Protein AF-A0A920EI62-F1 (afdb_monomer)

Secondary structure (DSSP, 8-state):
------SSS--HHHHHHHHHHIIIIIS---GGG--EEEETT-HHHHHIIIIII---GGGEEEESGGG-

Structure (mmCIF, N/CA/C/O backbone):
data_AF-A0A920EI62-F1
#
_entry.id   AF-A0A920EI62-F1
#
loop_
_atom_site.group_PDB
_atom_site.id
_atom_site.type_symbol
_atom_site.label_atom_id
_atom_site.label_alt_id
_atom_site.label_comp_id
_atom_site.label_asym_id
_atom_site.label_entity_id
_atom_site.label_seq_id
_atom_site.pdbx_PDB_ins_code
_atom_site.Cartn_x
_atom_site.Cartn_y
_atom_site.Cartn_z
_atom_site.occupancy
_atom_site.B_iso_or_equiv
_atom_site.auth_seq_id
_atom_site.auth_comp_id
_atom_site.auth_asym_id
_atom_site.auth_atom_id
_atom_site.pdbx_PDB_model_num
ATOM 1 N N . MET A 1 1 ? -6.001 19.346 -2.105 1.00 84.56 1 MET A N 1
ATOM 2 C CA . MET A 1 1 ? -5.344 18.026 -2.166 1.00 84.56 1 MET A CA 1
ATOM 3 C C . MET A 1 1 ? -4.619 17.828 -0.846 1.00 84.56 1 MET A C 1
ATOM 5 O O . ME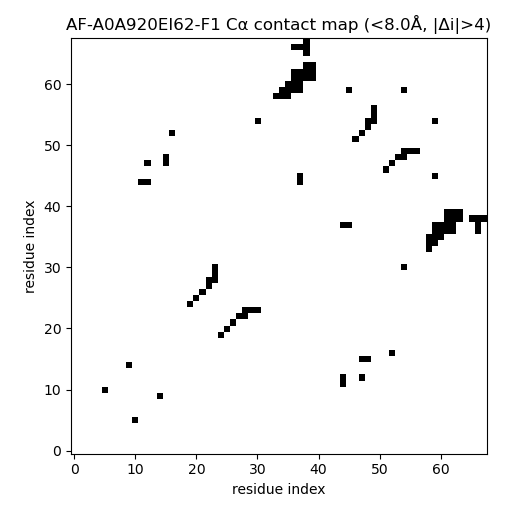T A 1 1 ? -3.884 18.728 -0.462 1.00 84.56 1 MET A O 1
ATOM 9 N N . LEU A 1 2 ? -4.905 16.744 -0.122 1.00 96.62 2 LEU A N 1
ATOM 10 C CA . LEU A 1 2 ? -4.147 16.351 1.074 1.00 96.62 2 LEU A CA 1
ATOM 11 C C . LEU A 1 2 ? -2.995 15.447 0.622 1.00 96.62 2 LEU A C 1
ATOM 13 O O . LEU A 1 2 ? -3.202 14.647 -0.287 1.00 96.62 2 LEU A O 1
ATOM 17 N N . GLY A 1 3 ? -1.812 15.578 1.218 1.00 96.69 3 GLY A N 1
ATOM 18 C CA . GLY A 1 3 ? -0.659 14.758 0.850 1.00 96.69 3 GLY A CA 1
ATOM 19 C C . GLY A 1 3 ? 0.465 14.820 1.878 1.00 96.69 3 GLY A C 1
ATOM 20 O O . GLY A 1 3 ? 0.602 15.809 2.600 1.00 96.69 3 GLY A O 1
ATOM 21 N N . ASN A 1 4 ? 1.257 13.753 1.921 1.00 96.81 4 ASN A N 1
ATOM 22 C CA . ASN A 1 4 ? 2.524 13.648 2.635 1.00 96.81 4 ASN A CA 1
ATOM 23 C C . ASN A 1 4 ? 3.661 13.503 1.613 1.00 96.81 4 ASN A C 1
ATOM 25 O O . ASN A 1 4 ? 3.496 12.853 0.584 1.00 96.81 4 ASN A O 1
ATOM 29 N N . PHE A 1 5 ? 4.805 14.128 1.888 1.00 97.56 5 PHE A N 1
ATOM 30 C CA . PHE A 1 5 ? 5.947 14.164 0.974 1.00 97.56 5 PHE A CA 1
ATOM 31 C C . PHE A 1 5 ? 7.201 13.692 1.704 1.00 97.56 5 PHE A C 1
ATOM 33 O O . PHE A 1 5 ? 7.388 14.013 2.878 1.00 97.56 5 PHE A O 1
ATOM 40 N N . SER A 1 6 ? 8.041 12.935 1.005 1.00 97.12 6 SER A N 1
ATOM 41 C CA . SER A 1 6 ? 9.339 12.472 1.493 1.00 97.12 6 SER A CA 1
ATOM 42 C C . SER A 1 6 ? 10.441 13.045 0.615 1.00 97.12 6 SER A C 1
ATOM 44 O O . SER A 1 6 ? 10.398 12.909 -0.607 1.00 97.12 6 SER A O 1
ATOM 46 N N . PHE A 1 7 ? 11.443 13.663 1.240 1.00 96.81 7 PHE A N 1
ATOM 47 C CA . PHE A 1 7 ? 12.648 14.150 0.570 1.00 96.81 7 PHE A CA 1
ATOM 48 C C . PHE A 1 7 ? 13.861 13.370 1.085 1.00 96.81 7 PHE A C 1
ATOM 50 O O . PHE A 1 7 ? 14.668 13.892 1.848 1.00 96.81 7 PHE A O 1
ATOM 57 N N . GLY A 1 8 ? 13.954 12.099 0.683 1.00 96.06 8 GLY A N 1
ATOM 58 C CA . GLY A 1 8 ? 15.039 11.196 1.088 1.00 96.06 8 GLY A CA 1
ATOM 59 C C . GLY A 1 8 ? 14.923 10.654 2.516 1.00 96.06 8 GLY A C 1
ATOM 60 O O . GLY A 1 8 ? 15.936 10.240 3.069 1.00 96.06 8 GLY A O 1
ATOM 61 N N . ASP A 1 9 ? 13.722 10.681 3.103 1.00 97.31 9 ASP A N 1
ATOM 62 C CA . ASP A 1 9 ? 13.459 10.192 4.462 1.00 97.31 9 ASP A CA 1
ATOM 63 C C . ASP A 1 9 ? 12.881 8.766 4.421 1.00 97.31 9 ASP A C 1
ATOM 65 O O . ASP A 1 9 ? 13.599 7.789 4.620 1.00 97.31 9 ASP A O 1
ATOM 69 N N . TYR A 1 10 ? 11.610 8.636 4.028 1.00 97.31 10 TYR A N 1
ATOM 70 C CA . TYR A 1 10 ? 10.922 7.353 3.869 1.00 97.31 10 TYR A CA 1
ATOM 71 C C . TYR A 1 10 ? 10.604 7.015 2.405 1.00 97.31 10 TYR A C 1
ATOM 73 O O . TYR A 1 10 ? 10.600 7.892 1.534 1.00 97.31 10 TYR A O 1
ATOM 81 N N . PHE A 1 11 ? 10.316 5.739 2.134 1.00 97.62 11 PHE A N 1
ATOM 82 C CA . PHE A 1 11 ? 10.000 5.230 0.792 1.00 97.62 11 PHE A CA 1
ATOM 83 C C . PHE A 1 11 ? 8.692 4.418 0.789 1.00 97.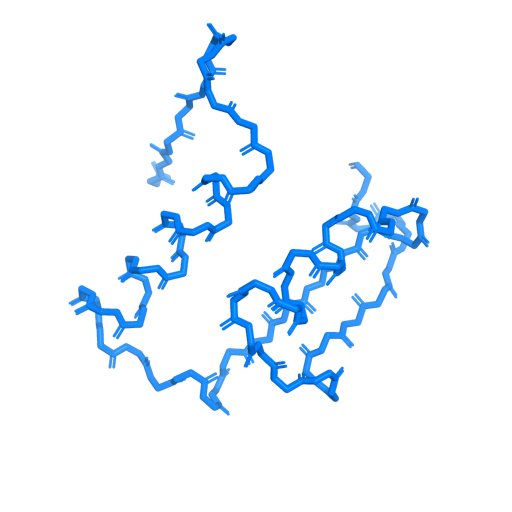62 11 PHE A C 1
ATOM 85 O O . PHE A 1 11 ? 7.782 4.721 1.560 1.00 97.62 11 PHE A O 1
ATOM 92 N N . LYS A 1 12 ? 8.565 3.411 -0.087 1.00 98.06 12 LYS A N 1
ATOM 93 C CA . LYS A 1 12 ? 7.311 2.676 -0.335 1.00 98.06 12 LYS A CA 1
ATOM 94 C C . LYS A 1 12 ? 6.665 2.111 0.926 1.00 98.06 12 LYS A C 1
ATOM 96 O O . LYS A 1 12 ? 5.474 2.321 1.131 1.00 98.06 12 LYS A O 1
ATOM 101 N N . LYS A 1 13 ? 7.443 1.431 1.771 1.00 98.12 13 LYS A N 1
ATOM 102 C CA . LYS A 1 13 ? 6.931 0.752 2.968 1.00 98.12 13 LYS A CA 1
ATOM 103 C C . LYS A 1 13 ? 6.184 1.702 3.901 1.00 98.12 13 LYS A C 1
ATOM 105 O O . LYS A 1 13 ? 5.005 1.487 4.174 1.00 98.12 13 LYS A O 1
ATOM 110 N N . ASP A 1 14 ? 6.842 2.768 4.346 1.00 98.19 14 ASP A N 1
ATOM 111 C CA . ASP A 1 14 ? 6.218 3.698 5.288 1.00 98.19 14 ASP A CA 1
ATOM 112 C C . ASP A 1 14 ? 5.147 4.551 4.604 1.00 98.19 14 ASP A C 1
ATOM 114 O O . ASP A 1 14 ? 4.113 4.826 5.204 1.00 98.19 14 ASP A O 1
ATOM 118 N N . ALA A 1 15 ? 5.330 4.913 3.327 1.00 98.56 15 ALA A N 1
ATOM 119 C CA . ALA A 1 15 ? 4.310 5.640 2.573 1.00 98.56 15 ALA A CA 1
ATOM 120 C C .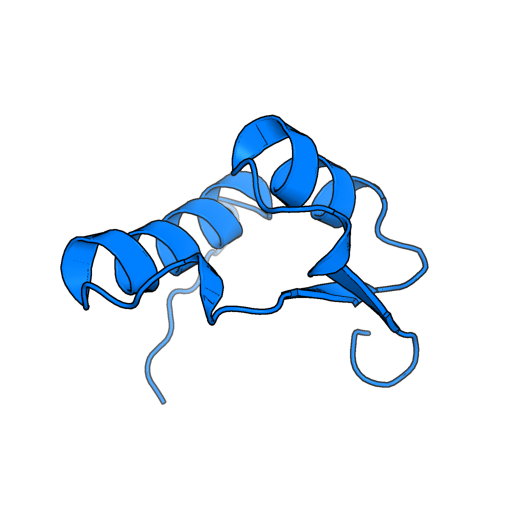 ALA A 1 15 ? 2.988 4.854 2.496 1.00 98.56 15 ALA A C 1
ATOM 122 O O . ALA A 1 15 ? 1.919 5.414 2.747 1.00 98.56 15 ALA A O 1
ATOM 123 N N . ILE A 1 16 ? 3.067 3.554 2.196 1.00 98.62 16 ILE A N 1
ATOM 124 C CA . ILE A 1 16 ? 1.919 2.644 2.179 1.00 98.62 16 ILE A CA 1
ATOM 125 C C . ILE A 1 16 ? 1.313 2.518 3.584 1.00 98.62 16 ILE A C 1
ATOM 127 O O . ILE A 1 16 ? 0.097 2.655 3.735 1.00 98.62 16 ILE A O 1
ATOM 131 N N . ALA A 1 17 ? 2.142 2.316 4.614 1.00 98.44 17 ALA A N 1
ATOM 132 C CA . ALA A 1 17 ? 1.679 2.174 5.992 1.00 98.44 17 ALA A CA 1
ATOM 133 C C . ALA A 1 17 ? 0.935 3.423 6.493 1.00 98.44 17 ALA A C 1
ATOM 135 O O . ALA A 1 17 ? -0.159 3.298 7.041 1.00 98.44 17 ALA A O 1
ATOM 136 N N . PHE A 1 18 ? 1.467 4.625 6.241 1.00 98.50 18 PHE A N 1
ATOM 137 C CA . PHE A 1 18 ? 0.825 5.881 6.637 1.00 98.50 18 PHE A CA 1
ATOM 138 C C . PHE A 1 18 ? -0.529 6.080 5.957 1.00 98.50 18 PHE A C 1
ATOM 140 O O . PHE A 1 18 ? -1.500 6.465 6.611 1.00 98.50 18 PHE A O 1
ATOM 147 N N . ALA A 1 19 ? -0.613 5.805 4.652 1.00 98.56 19 ALA A N 1
ATOM 148 C CA . ALA A 1 19 ? -1.871 5.911 3.924 1.00 98.56 19 ALA A CA 1
ATOM 149 C C . ALA A 1 19 ? -2.904 4.909 4.460 1.00 98.56 19 ALA A C 1
ATOM 151 O O . ALA A 1 19 ? -4.058 5.273 4.693 1.00 98.56 19 ALA A O 1
ATOM 152 N N . TRP A 1 20 ? -2.486 3.664 4.693 1.00 98.56 20 TRP A N 1
ATOM 153 C CA . TRP A 1 20 ? -3.366 2.621 5.202 1.00 98.56 20 TRP A CA 1
ATOM 154 C C . TRP A 1 20 ? -3.878 2.935 6.609 1.00 98.56 20 TRP A C 1
ATOM 156 O O . TRP A 1 20 ? -5.089 2.957 6.814 1.00 98.56 20 TRP A O 1
ATOM 166 N N . GLU A 1 21 ? -2.984 3.284 7.540 1.00 98.44 21 GLU A N 1
ATOM 167 C CA . GLU A 1 21 ? -3.339 3.683 8.907 1.00 98.44 21 GLU A CA 1
ATOM 168 C C . GLU A 1 21 ? -4.316 4.864 8.905 1.00 98.44 21 GLU A C 1
ATOM 170 O O . GLU A 1 21 ? -5.337 4.846 9.596 1.00 98.44 21 GLU A O 1
ATOM 175 N N . PHE A 1 22 ? -4.062 5.883 8.083 1.00 98.69 22 PHE A N 1
ATOM 176 C CA . PHE A 1 22 ? -4.960 7.025 7.998 1.00 98.69 22 PHE A CA 1
ATOM 177 C C . PHE A 1 22 ? -6.372 6.614 7.551 1.00 98.69 22 PHE A C 1
ATOM 179 O O . PHE A 1 22 ? -7.362 7.029 8.159 1.00 98.69 22 PHE A O 1
ATOM 186 N N . LEU A 1 23 ? -6.488 5.764 6.528 1.00 98.56 23 LEU A N 1
ATOM 187 C CA . LEU A 1 23 ? -7.783 5.321 6.009 1.00 98.56 23 LEU A CA 1
ATOM 188 C C . LEU A 1 23 ? -8.517 4.383 6.979 1.00 98.56 23 LEU A C 1
ATOM 190 O O . LEU A 1 23 ? -9.714 4.566 7.220 1.00 98.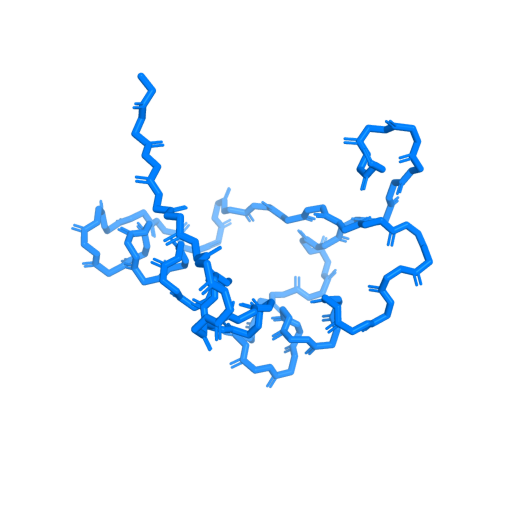56 23 LEU A O 1
ATOM 194 N N . THR A 1 24 ? -7.837 3.381 7.533 1.00 98.25 24 THR A N 1
ATOM 195 C CA . THR A 1 24 ? -8.488 2.317 8.311 1.00 98.25 24 THR A CA 1
ATOM 196 C C . THR A 1 24 ? -8.560 2.631 9.796 1.00 98.25 24 THR A C 1
ATOM 198 O O . THR A 1 24 ? -9.562 2.310 10.434 1.00 98.25 24 THR A O 1
ATOM 201 N N . GLU A 1 25 ? -7.556 3.305 10.357 1.00 98.19 25 GLU A N 1
ATOM 202 C CA . GLU A 1 25 ? -7.487 3.578 11.792 1.00 98.19 25 GLU A CA 1
ATOM 203 C C . GLU A 1 25 ? -7.967 4.969 12.175 1.00 98.19 25 GLU A C 1
ATOM 205 O O . GLU A 1 25 ? -8.645 5.103 13.194 1.00 98.19 25 GLU A O 1
ATOM 210 N N . ILE A 1 26 ? -7.676 5.999 11.384 1.00 98.38 26 ILE A N 1
ATOM 211 C CA . ILE A 1 26 ? -8.101 7.366 11.719 1.00 98.38 26 ILE A CA 1
ATOM 212 C C . ILE A 1 26 ? -9.498 7.633 11.161 1.00 98.38 26 ILE A C 1
ATOM 214 O O . ILE A 1 26 ? -10.408 7.997 11.906 1.00 98.38 26 ILE A O 1
ATOM 218 N N . LEU A 1 27 ? -9.700 7.395 9.863 1.00 98.50 27 LEU A N 1
ATOM 219 C CA . LEU A 1 27 ? -10.998 7.592 9.212 1.00 98.50 27 LEU A CA 1
ATOM 220 C C . LEU A 1 27 ? -11.977 6.433 9.434 1.00 98.50 27 LEU A C 1
ATOM 222 O O . LEU A 1 27 ? -13.156 6.562 9.100 1.00 98.50 27 LEU A O 1
ATOM 226 N N . LYS A 1 28 ? -11.509 5.319 10.014 1.00 98.44 28 LYS A N 1
ATOM 227 C CA . LYS A 1 28 ? -12.320 4.132 10.329 1.00 98.44 28 LYS A CA 1
ATOM 228 C C . LYS A 1 28 ? -13.064 3.567 9.114 1.00 98.44 28 LYS A C 1
ATOM 230 O O . LYS A 1 28 ? -14.180 3.056 9.238 1.00 98.44 28 LYS A O 1
ATOM 235 N N . LEU A 1 29 ? -12.449 3.636 7.931 1.00 98.50 29 LEU A N 1
ATOM 236 C CA . LEU A 1 29 ? -12.991 2.991 6.742 1.00 98.50 29 LEU A CA 1
ATOM 237 C C . LEU A 1 29 ? -12.834 1.469 6.861 1.00 98.50 29 LEU A C 1
ATOM 239 O O . LEU A 1 29 ? -11.769 0.993 7.251 1.00 98.50 29 LEU A O 1
ATOM 243 N N . PRO A 1 30 ? -13.866 0.681 6.510 1.00 97.75 30 PRO A N 1
ATOM 244 C CA . PRO A 1 30 ? -13.772 -0.771 6.552 1.00 97.75 30 PRO A CA 1
ATOM 245 C C . PRO A 1 30 ? -12.751 -1.261 5.507 1.00 97.75 30 PRO A C 1
ATOM 247 O O . PRO A 1 30 ? -12.986 -1.060 4.310 1.00 97.75 30 PRO A O 1
ATOM 250 N N . PRO A 1 31 ? -11.673 -1.962 5.913 1.00 96.88 31 PRO A N 1
ATOM 251 C CA . PRO A 1 31 ? -10.638 -2.437 4.989 1.00 96.88 31 PRO A CA 1
ATOM 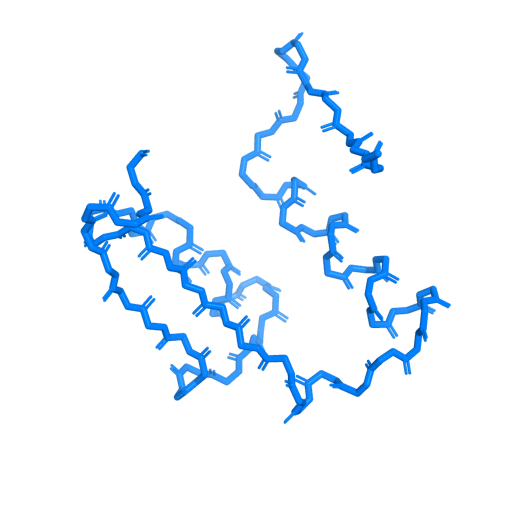252 C C . PRO A 1 31 ? -11.190 -3.306 3.854 1.00 96.88 31 PRO A C 1
ATOM 254 O O . PRO A 1 31 ? -10.748 -3.220 2.715 1.00 96.88 31 PRO A O 1
ATOM 257 N N . SER A 1 32 ? -12.246 -4.076 4.135 1.00 96.56 32 SER A N 1
ATOM 258 C CA . SER A 1 32 ? -12.950 -4.923 3.164 1.00 96.56 32 SER A CA 1
ATOM 259 C C . SER A 1 32 ? -13.682 -4.161 2.054 1.00 96.56 32 SER A C 1
ATOM 261 O O . SER A 1 32 ? -14.315 -4.780 1.203 1.00 96.56 32 SER A O 1
ATOM 263 N N . ARG A 1 33 ? -13.656 -2.826 2.049 1.00 97.06 33 ARG A N 1
ATOM 264 C CA . ARG A 1 33 ? -14.163 -2.005 0.941 1.00 97.06 33 ARG A CA 1
ATOM 265 C C . ARG A 1 33 ? -13.057 -1.320 0.149 1.00 97.06 33 ARG A C 1
ATOM 267 O O . ARG A 1 33 ? -13.360 -0.734 -0.885 1.00 97.06 33 ARG A O 1
ATOM 274 N N . LEU A 1 34 ? -11.816 -1.392 0.616 1.00 98.06 34 LEU A N 1
ATOM 275 C CA . LEU A 1 34 ? -10.673 -0.785 -0.046 1.00 98.06 34 LEU A CA 1
ATOM 276 C C . LEU A 1 34 ? -10.121 -1.738 -1.115 1.00 98.06 34 LEU A C 1
ATOM 278 O O . LEU A 1 34 ? -10.257 -2.962 -1.015 1.00 98.06 34 LEU A O 1
ATOM 282 N N . TRP A 1 35 ? -9.560 -1.140 -2.159 1.00 98.25 35 TRP A N 1
ATOM 283 C CA . TRP A 1 35 ? -8.900 -1.800 -3.280 1.00 98.25 35 TRP A CA 1
ATOM 284 C C . TRP A 1 35 ? -7.577 -1.095 -3.526 1.00 98.25 35 TRP A C 1
ATOM 286 O O . TRP A 1 35 ? -7.469 0.111 -3.292 1.00 98.25 35 TRP A O 1
ATOM 296 N N . VAL A 1 36 ? -6.592 -1.852 -3.992 1.00 98.12 36 VAL A N 1
ATOM 297 C CA . VAL A 1 36 ? -5.246 -1.352 -4.250 1.00 98.12 36 VAL A CA 1
ATOM 298 C C . VAL A 1 36 ? -4.837 -1.737 -5.662 1.00 98.12 36 VAL A C 1
ATOM 300 O O . VAL A 1 36 ? -5.104 -2.843 -6.126 1.00 98.12 36 VAL A O 1
ATOM 303 N N . THR A 1 37 ? -4.160 -0.820 -6.334 1.00 98.19 37 THR A N 1
ATOM 304 C CA . THR A 1 37 ? -3.530 -1.065 -7.628 1.00 98.19 37 THR A CA 1
ATOM 305 C C . THR A 1 37 ? -2.042 -0.781 -7.520 1.00 98.19 37 THR A C 1
ATOM 307 O O . THR A 1 37 ? -1.656 0.204 -6.887 1.00 98.19 37 THR A O 1
ATOM 310 N N . VAL A 1 38 ? -1.222 -1.622 -8.138 1.00 98.19 38 VAL A N 1
ATOM 311 C CA . VAL A 1 38 ? 0.231 -1.433 -8.245 1.00 98.19 38 VAL A CA 1
ATOM 312 C C . VAL A 1 38 ? 0.643 -1.501 -9.710 1.00 98.19 38 VAL A C 1
ATOM 314 O O . VAL A 1 38 ? -0.074 -2.079 -10.530 1.00 98.19 38 VAL A O 1
ATOM 317 N N . HIS A 1 39 ? 1.795 -0.920 -10.036 1.00 98.12 39 HIS A N 1
ATOM 318 C CA . HIS A 1 39 ? 2.346 -1.041 -11.379 1.00 98.12 39 HIS A CA 1
ATOM 319 C C . HIS A 1 39 ? 2.704 -2.503 -11.690 1.00 98.12 39 HIS A C 1
ATOM 321 O O . HIS A 1 39 ? 3.170 -3.228 -10.807 1.00 98.12 39 HIS A O 1
ATOM 327 N N . GLU A 1 40 ? 2.530 -2.947 -12.936 1.00 96.75 40 GLU A N 1
ATOM 328 C CA . GLU A 1 40 ? 2.755 -4.346 -13.322 1.00 96.75 40 GLU A CA 1
ATOM 329 C C . GLU A 1 40 ? 4.183 -4.849 -13.083 1.00 96.75 40 GLU A C 1
ATOM 331 O O . GLU A 1 40 ? 4.372 -6.040 -12.836 1.00 96.75 40 GLU A O 1
ATOM 336 N N . SER A 1 41 ? 5.168 -3.951 -13.091 1.00 97.06 41 SER A N 1
ATOM 337 C CA . SER A 1 41 ? 6.574 -4.260 -12.811 1.00 97.06 41 SER A CA 1
ATOM 338 C C . SER A 1 41 ? 7.012 -3.991 -11.363 1.00 97.06 41 SER A C 1
ATOM 340 O O . SER A 1 41 ? 8.177 -4.224 -11.036 1.00 97.06 41 SER A O 1
ATOM 342 N N . ASP A 1 42 ? 6.123 -3.510 -10.484 1.00 97.81 42 ASP A N 1
ATOM 343 C CA . ASP A 1 42 ? 6.460 -3.156 -9.096 1.00 97.81 42 ASP A CA 1
ATOM 344 C C . ASP A 1 42 ? 6.126 -4.282 -8.103 1.00 97.81 42 ASP A C 1
ATOM 346 O O . ASP A 1 42 ? 5.186 -4.207 -7.304 1.00 97.81 42 ASP A O 1
ATOM 350 N N . ASP A 1 43 ? 6.946 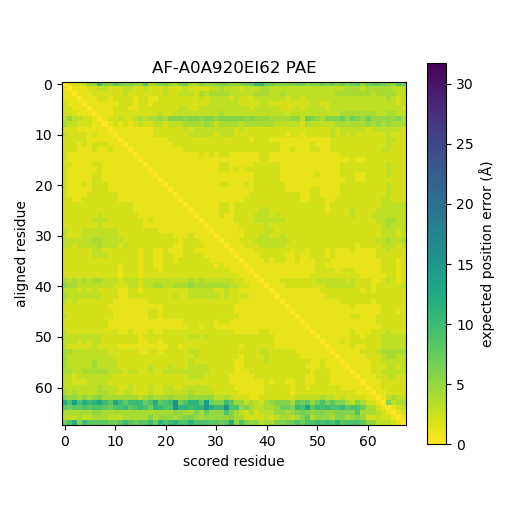-5.333 -8.134 1.00 97.81 43 ASP A N 1
ATOM 351 C CA . ASP A 1 43 ? 6.841 -6.470 -7.208 1.00 97.81 43 ASP A CA 1
ATOM 352 C C . ASP A 1 43 ? 7.063 -6.066 -5.740 1.00 97.81 43 ASP A C 1
ATOM 354 O O . ASP A 1 43 ? 6.541 -6.703 -4.824 1.00 97.81 43 ASP A O 1
ATOM 358 N N . GLU A 1 44 ? 7.830 -5.000 -5.493 1.00 98.31 44 GLU A N 1
ATOM 359 C CA . GLU A 1 44 ? 8.115 -4.513 -4.142 1.00 98.31 44 GLU A CA 1
ATOM 360 C C . GLU A 1 44 ? 6.849 -3.947 -3.489 1.00 98.31 44 GLU A C 1
ATOM 362 O O . GLU A 1 44 ? 6.530 -4.300 -2.352 1.00 98.31 44 GLU A O 1
ATOM 367 N N . ALA A 1 45 ? 6.101 -3.110 -4.215 1.00 98.44 45 ALA A N 1
ATOM 368 C CA . ALA A 1 45 ? 4.841 -2.560 -3.728 1.00 98.44 45 ALA A CA 1
ATOM 369 C C . ALA A 1 45 ? 3.801 -3.663 -3.481 1.00 98.44 45 ALA A C 1
ATOM 371 O O . ALA A 1 45 ? 3.154 -3.659 -2.432 1.00 98.44 45 ALA A O 1
ATOM 372 N N . GLU A 1 46 ? 3.666 -4.625 -4.402 1.00 98.38 46 GLU A N 1
ATOM 373 C CA . GLU A 1 46 ? 2.770 -5.773 -4.210 1.00 98.38 46 GLU A CA 1
ATOM 374 C C . GLU A 1 46 ? 3.122 -6.550 -2.936 1.00 98.38 46 GLU A C 1
ATOM 376 O O . GLU A 1 46 ? 2.249 -6.831 -2.111 1.00 98.38 46 GLU A O 1
ATOM 381 N N . ASN A 1 47 ? 4.408 -6.855 -2.748 1.00 98.44 47 ASN A N 1
ATOM 382 C CA . ASN A 1 47 ? 4.880 -7.605 -1.594 1.00 98.44 47 ASN A CA 1
ATOM 383 C C . ASN A 1 47 ? 4.585 -6.877 -0.274 1.00 98.44 47 ASN A C 1
ATOM 385 O O . ASN A 1 47 ? 4.156 -7.519 0.684 1.00 98.44 47 ASN A O 1
ATOM 389 N N . ILE A 1 48 ? 4.757 -5.552 -0.220 1.00 98.69 48 ILE A N 1
ATOM 390 C CA . ILE A 1 48 ? 4.412 -4.751 0.966 1.00 98.69 48 ILE A CA 1
ATOM 391 C C . ILE A 1 48 ? 2.908 -4.848 1.255 1.00 98.69 48 ILE A C 1
ATOM 393 O O . ILE A 1 48 ? 2.514 -5.126 2.388 1.00 98.69 48 ILE A O 1
ATOM 397 N N . TRP A 1 49 ? 2.054 -4.672 0.245 1.00 98.56 49 TRP A N 1
ATOM 398 C CA . TRP A 1 49 ? 0.603 -4.739 0.427 1.00 98.56 49 TRP A CA 1
ATOM 399 C C . TRP A 1 49 ? 0.125 -6.109 0.915 1.00 98.56 49 TRP A C 1
ATOM 401 O O . TRP A 1 49 ? -0.666 -6.191 1.858 1.00 98.56 49 TRP A O 1
ATOM 411 N N . ILE A 1 50 ? 0.613 -7.186 0.303 1.00 98.00 50 ILE A N 1
ATOM 412 C CA . ILE A 1 50 ? 0.161 -8.543 0.620 1.00 98.00 50 ILE A CA 1
ATOM 413 C C . ILE A 1 50 ? 0.771 -9.039 1.933 1.00 98.00 50 ILE A C 1
ATOM 415 O O . ILE A 1 50 ? 0.048 -9.555 2.782 1.00 98.00 50 ILE A O 1
ATOM 419 N N . ASN A 1 51 ? 2.085 -8.893 2.115 1.00 98.00 51 ASN A N 1
ATOM 420 C CA . ASN A 1 51 ? 2.798 -9.564 3.203 1.00 98.00 51 ASN A CA 1
ATOM 421 C C . ASN A 1 51 ? 3.011 -8.686 4.438 1.00 98.00 51 ASN A C 1
ATOM 423 O O . ASN A 1 51 ? 3.110 -9.226 5.538 1.00 98.00 51 ASN A O 1
ATOM 427 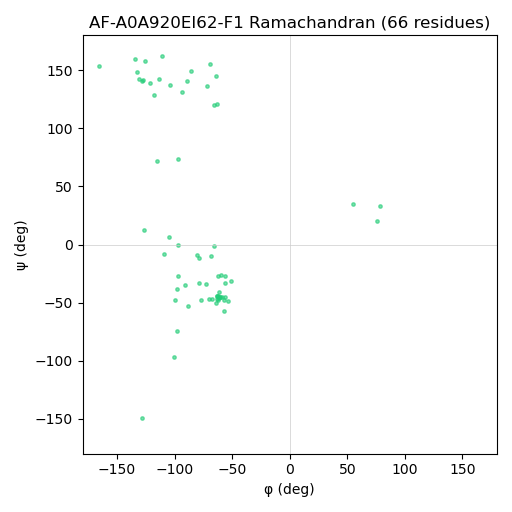N N . GLU A 1 52 ? 3.081 -7.360 4.288 1.00 97.62 52 GLU A N 1
ATOM 428 C CA . GLU A 1 52 ? 3.284 -6.455 5.426 1.00 97.62 52 GLU A CA 1
ATOM 429 C C . GLU A 1 52 ? 1.978 -5.816 5.900 1.00 97.62 52 GLU A C 1
ATOM 431 O O . GLU A 1 52 ? 1.686 -5.841 7.094 1.00 97.62 52 GLU A O 1
ATOM 436 N N . ILE A 1 53 ? 1.169 -5.282 4.979 1.00 98.19 53 ILE A N 1
ATOM 437 C CA . ILE A 1 53 ? -0.139 -4.702 5.318 1.00 98.19 53 ILE A CA 1
ATOM 438 C C . ILE A 1 53 ? -1.199 -5.789 5.524 1.00 98.19 53 ILE A C 1
ATOM 440 O O . ILE A 1 53 ? -2.088 -5.635 6.364 1.00 98.19 53 ILE A O 1
ATOM 444 N N . GLY A 1 54 ? -1.101 -6.899 4.788 1.00 97.31 54 GLY A N 1
ATOM 445 C CA . GLY A 1 54 ? -2.010 -8.033 4.935 1.00 97.31 54 GLY A CA 1
ATOM 446 C C . GLY A 1 54 ? -3.364 -7.820 4.263 1.00 97.31 54 GLY A C 1
ATOM 447 O O . GLY A 1 54 ? -4.382 -8.284 4.784 1.00 97.31 54 GLY A O 1
ATOM 448 N N . ILE A 1 55 ? -3.411 -7.098 3.136 1.00 97.12 55 ILE A N 1
ATOM 449 C CA . ILE A 1 55 ? -4.653 -7.008 2.358 1.00 97.12 55 ILE A CA 1
ATOM 450 C C . ILE A 1 55 ? -4.980 -8.357 1.708 1.00 97.12 55 ILE A C 1
ATOM 452 O O . ILE A 1 55 ? -4.098 -9.168 1.435 1.00 97.12 55 ILE A O 1
ATOM 456 N N . ASP A 1 56 ? -6.260 -8.589 1.423 1.00 97.25 56 ASP A N 1
ATOM 457 C CA . ASP A 1 56 ? -6.680 -9.745 0.630 1.00 97.25 56 ASP A CA 1
ATOM 458 C C . ASP A 1 56 ? -6.084 -9.638 -0.791 1.00 97.25 56 ASP A C 1
ATOM 460 O O . ASP A 1 56 ? -6.387 -8.659 -1.483 1.00 97.25 56 ASP A O 1
ATOM 464 N N . PRO A 1 57 ? -5.281 -10.615 -1.261 1.00 97.06 57 PRO A N 1
ATOM 465 C CA . PRO A 1 57 ? -4.691 -10.580 -2.600 1.00 97.06 57 PRO A CA 1
ATOM 466 C C . PRO A 1 57 ? -5.720 -10.440 -3.726 1.00 97.06 57 PRO A C 1
ATOM 468 O O . PRO A 1 57 ? -5.413 -9.877 -4.770 1.00 97.06 57 PRO A O 1
ATOM 471 N N . SER A 1 58 ? -6.964 -10.891 -3.520 1.00 97.25 58 SER A N 1
ATOM 472 C CA . SER A 1 58 ? -8.047 -10.719 -4.500 1.00 97.25 58 SER A CA 1
ATOM 473 C C . SER A 1 58 ? -8.498 -9.261 -4.682 1.00 97.25 58 SER A C 1
ATOM 475 O O . SER A 1 58 ? -9.260 -8.967 -5.603 1.00 97.25 58 SER A O 1
ATOM 477 N N . ARG A 1 59 ? -8.034 -8.348 -3.817 1.00 97.12 59 ARG A N 1
ATOM 478 C CA . ARG A 1 59 ? -8.305 -6.901 -3.848 1.00 97.12 59 ARG A CA 1
ATOM 479 C C . ARG A 1 59 ? -7.134 -6.063 -4.351 1.00 97.12 59 ARG A C 1
ATOM 481 O O . ARG A 1 59 ? -7.208 -4.832 -4.303 1.00 97.12 59 ARG A O 1
ATOM 488 N N . LEU A 1 60 ? -6.076 -6.720 -4.818 1.00 98.06 60 LEU A N 1
ATOM 489 C CA . LEU A 1 60 ? -4.952 -6.090 -5.489 1.00 98.06 60 LEU A CA 1
ATOM 490 C C . LEU A 1 60 ? -5.055 -6.340 -6.996 1.00 98.06 60 LEU A C 1
ATOM 492 O O . LEU A 1 60 ? -5.393 -7.436 -7.439 1.00 98.06 60 LEU A O 1
ATOM 496 N N . SER A 1 61 ? -4.787 -5.320 -7.804 1.00 97.62 61 SER A N 1
ATOM 497 C CA . SER A 1 61 ? -4.693 -5.454 -9.262 1.00 97.62 61 SER A CA 1
ATOM 498 C C . SER A 1 61 ? -3.421 -4.798 -9.785 1.00 97.62 61 SER A C 1
ATOM 500 O O . SER A 1 61 ? -3.006 -3.752 -9.292 1.00 97.62 61 SER A O 1
ATOM 502 N N . ARG A 1 62 ? -2.803 -5.421 -10.788 1.00 96.56 62 ARG A N 1
ATOM 503 C CA . ARG A 1 62 ? -1.652 -4.866 -11.504 1.00 96.56 62 ARG A CA 1
ATOM 504 C C . ARG A 1 62 ? -2.133 -4.127 -12.747 1.00 96.56 62 ARG A C 1
ATOM 506 O O . ARG A 1 62 ? -2.935 -4.692 -13.489 1.00 96.56 62 ARG A O 1
ATOM 513 N N . LEU A 1 63 ? -1.662 -2.899 -12.953 1.00 95.38 63 LEU A N 1
ATOM 514 C CA . LEU A 1 63 ? -1.977 -2.057 -14.115 1.00 95.38 63 LEU A CA 1
ATOM 515 C C . LEU A 1 63 ? -0.687 -1.418 -14.668 1.00 95.38 63 LEU A C 1
ATOM 517 O O . LEU A 1 63 ? 0.307 -1.338 -13.949 1.00 95.38 63 LEU A O 1
ATOM 521 N N . ASP A 1 64 ? -0.710 -0.986 -15.930 1.00 92.19 64 ASP A N 1
ATOM 522 C CA . ASP A 1 64 ? 0.431 -0.368 -16.633 1.00 92.19 64 ASP A CA 1
ATOM 523 C C . ASP A 1 64 ? 0.284 1.168 -16.666 1.00 92.19 64 ASP A C 1
ATOM 525 O O . ASP A 1 64 ? 0.543 1.817 -15.655 1.00 92.19 64 ASP A O 1
ATOM 529 N N . GLU A 1 65 ? -0.238 1.749 -17.758 1.00 86.94 65 GLU A N 1
ATOM 530 C CA . GLU A 1 65 ? -0.281 3.208 -18.001 1.00 86.94 65 GLU A CA 1
ATOM 531 C C . GLU A 1 65 ? -0.868 4.059 -16.853 1.00 86.94 65 GLU A C 1
ATOM 533 O O . GLU A 1 65 ? -0.445 5.196 -16.656 1.00 86.94 65 GLU A O 1
ATOM 538 N N . ASP A 1 66 ? -1.816 3.524 -16.077 1.00 88.25 66 ASP A N 1
ATOM 539 C CA . ASP A 1 66 ? -2.454 4.233 -14.955 1.00 88.25 66 ASP A CA 1
ATOM 540 C C . ASP A 1 66 ? -1.591 4.278 -13.673 1.00 88.25 66 ASP A C 1
ATOM 542 O O . ASP A 1 66 ? -1.920 4.993 -12.721 1.00 88.25 66 ASP A O 1
ATOM 546 N N . ASN A 1 67 ? -0.501 3.507 -13.619 1.00 90.75 67 ASN A N 1
ATOM 547 C CA . ASN A 1 67 ? 0.304 3.272 -12.420 1.00 90.75 67 ASN A CA 1
ATOM 548 C C . ASN A 1 67 ? 1.808 3.563 -12.598 1.00 90.75 67 ASN A C 1
ATOM 550 O O . ASN A 1 67 ? 2.582 3.195 -11.710 1.00 90.75 67 ASN A O 1
ATOM 554 N N . PHE A 1 68 ? 2.209 4.224 -13.692 1.00 74.69 68 PHE A N 1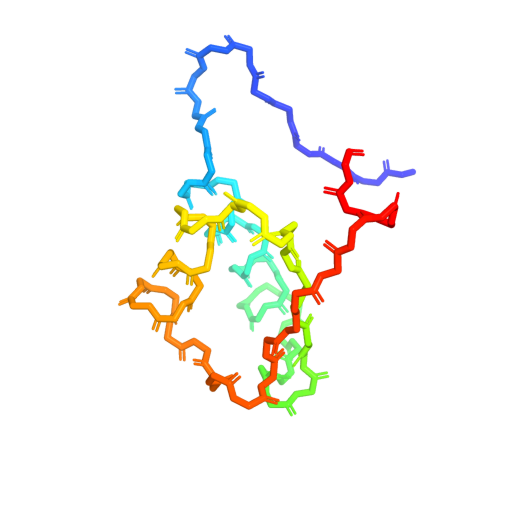
ATOM 555 C CA . PHE A 1 68 ? 3.597 4.619 -13.981 1.00 74.69 68 PHE A CA 1
ATOM 556 C C . P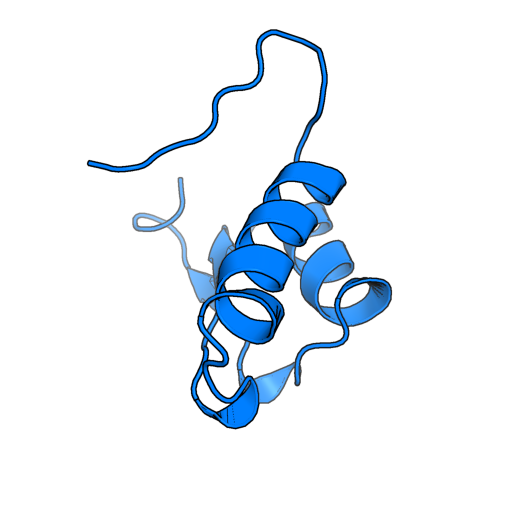HE A 1 68 ? 3.938 6.050 -13.528 1.00 74.69 68 PHE A C 1
ATOM 558 O O . PHE A 1 68 ? 3.106 6.967 -13.722 1.00 74.69 68 PHE A O 1
#

Mean predicted aligned error: 2.3 Å

Sequence (68 aa):
MLGNFSFGDYFKKDAIAFAWEFLTEILKLPPSRLWVTVHESDDEAENIWINEIGIDPSRLSRLDEDNF

Solvent-accessible surface area (backbone atoms only — not comparable to full-atom values): 4330 Å² total; per-residue (Å²): 137,88,86,85,88,65,88,86,75,66,54,70,69,57,55,50,49,54,55,47,45,46,44,42,66,70,68,58,44,63,68,93,75,60,73,48,75,38,30,68,84,40,63,66,62,49,46,41,42,44,73,70,70,57,51,65,68,91,41,53,45,70,39,56,91,94,49,114

pLDDT: mean 96.75, std 3.75, range [74.69, 98.69]

Radius of gyration: 12.31 Å; Cα contacts (8 Å, |Δi|>4): 53; chains: 1; bounding box: 29×29×30 Å

Nearest PDB structures (foldseek):
  3htz-assembly1_A  TM=9.834E-01  e=8.013E-06  Aquifex aeolicus
  1riq-assembly1_A  TM=9.862E-01  e=1.208E-05  Aquifex aeolicus
  3hy0-assembly1_A  TM=9.680E-01  e=3.151E-05  Escherichia coli K-12
  3hxx-assembly1_A  TM=9.505E-01  e=6.247E-05  Escherichia coli K-12
  1oft-assembly1_A  TM=4.536E-01  e=4.092E+00  Pseudomonas aeruginosa

Foldseek 3Di:
DDDDDDDPDDDLLVRVVVVCCCVCPVVVHDLVVDAEEAAQPCPVNLCSVCPVVNRDNVRYYHDHPVHD